Protein AF-A0A7J3U974-F1 (afdb_monomer_lite)

Structure (mmCIF, N/CA/C/O backbone):
data_AF-A0A7J3U974-F1
#
_entry.id   AF-A0A7J3U974-F1
#
loop_
_atom_site.group_PDB
_atom_site.id
_atom_site.type_symbol
_atom_site.label_atom_id
_atom_site.label_alt_id
_atom_site.label_comp_id
_atom_site.label_asym_id
_atom_site.label_entity_id
_atom_site.label_seq_id
_atom_site.pdbx_PDB_ins_code
_atom_site.Cartn_x
_atom_site.Cartn_y
_atom_site.Cartn_z
_atom_site.occupancy
_atom_site.B_iso_or_equiv
_atom_site.auth_seq_id
_atom_site.auth_comp_id
_atom_site.auth_asym_id
_atom_site.auth_atom_id
_atom_site.pdbx_PDB_model_num
ATOM 1 N N . LEU A 1 1 ? 3.008 7.747 -17.525 1.00 60.22 1 LEU A N 1
ATOM 2 C CA . LEU A 1 1 ? 1.901 7.340 -16.627 1.00 60.22 1 LEU A CA 1
ATOM 3 C C . LEU A 1 1 ? 1.320 8.479 -15.789 1.00 60.22 1 LEU A C 1
ATOM 5 O O . LEU A 1 1 ? 0.329 9.020 -16.239 1.00 60.22 1 LEU A O 1
ATOM 9 N N . MET A 1 2 ? 1.869 8.895 -14.636 1.00 56.91 2 MET A N 1
ATOM 10 C CA . MET A 1 2 ? 1.154 9.830 -13.728 1.00 56.91 2 MET A CA 1
ATOM 11 C C . MET A 1 2 ? 0.785 11.191 -14.368 1.00 56.91 2 MET A C 1
ATOM 13 O O . MET A 1 2 ? -0.276 11.726 -14.097 1.00 56.91 2 MET A O 1
ATOM 17 N N . LYS A 1 3 ? 1.599 11.718 -15.296 1.00 58.84 3 LYS A N 1
ATOM 18 C CA . LYS A 1 3 ? 1.279 12.944 -16.065 1.00 58.84 3 LYS A CA 1
ATOM 19 C C . LYS A 1 3 ? 0.237 12.753 -17.179 1.00 58.84 3 LYS A C 1
ATOM 21 O O . LYS A 1 3 ? -0.242 13.734 -17.731 1.00 58.84 3 LYS A O 1
ATOM 26 N N . GLU A 1 4 ? -0.071 11.512 -17.540 1.00 62.47 4 GLU A N 1
ATOM 27 C CA . GLU A 1 4 ? -0.984 11.163 -18.639 1.00 62.47 4 GLU A CA 1
ATOM 28 C C . GLU A 1 4 ? -2.358 10.729 -18.121 1.00 62.47 4 GLU A C 1
ATOM 30 O O . GLU A 1 4 ? -3.365 10.920 -18.797 1.00 62.47 4 GLU A O 1
ATOM 35 N N . VAL A 1 5 ? -2.412 10.167 -16.910 1.00 64.19 5 VAL A N 1
ATOM 36 C CA . VAL A 1 5 ? -3.659 9.841 -16.218 1.00 64.19 5 VAL A CA 1
ATOM 37 C C . VAL A 1 5 ? -3.992 10.991 -15.278 1.00 64.19 5 VAL A C 1
ATOM 39 O O . VAL A 1 5 ? -3.305 11.194 -14.287 1.00 64.19 5 VAL A O 1
ATOM 42 N N . ASN A 1 6 ? -5.049 11.743 -15.584 1.00 77.81 6 ASN A N 1
ATOM 43 C CA . ASN A 1 6 ? -5.604 12.800 -14.731 1.00 77.81 6 ASN A CA 1
ATOM 44 C C . ASN A 1 6 ? -6.290 12.205 -13.479 1.00 77.81 6 ASN A C 1
ATOM 46 O O . ASN A 1 6 ? -7.499 12.345 -13.292 1.00 77.81 6 ASN A O 1
ATOM 50 N N . LEU A 1 7 ? -5.529 11.460 -12.681 1.00 81.62 7 LEU A N 1
ATOM 51 C CA . LEU A 1 7 ? -5.955 10.793 -11.456 1.00 81.62 7 LEU A CA 1
ATOM 52 C C . LEU A 1 7 ? -5.413 11.539 -10.244 1.00 81.62 7 LEU A C 1
ATOM 54 O O . LEU A 1 7 ? -4.373 12.193 -10.318 1.00 81.62 7 LEU A O 1
ATOM 58 N N . LYS A 1 8 ? -6.105 11.404 -9.114 1.00 89.06 8 LYS A N 1
ATOM 59 C CA . LYS A 1 8 ? -5.546 11.831 -7.830 1.00 89.06 8 LYS A CA 1
ATOM 60 C C . LYS A 1 8 ? -4.429 10.881 -7.409 1.00 89.06 8 LYS A C 1
ATOM 62 O O . LYS A 1 8 ? -4.502 9.686 -7.702 1.00 89.06 8 LYS A O 1
ATOM 67 N N . ASP A 1 9 ? -3.466 11.388 -6.646 1.00 88.88 9 ASP A N 1
ATOM 68 C CA . ASP A 1 9 ? -2.343 10.594 -6.129 1.00 88.88 9 ASP A CA 1
ATOM 69 C C . ASP A 1 9 ? -2.836 9.339 -5.391 1.00 88.88 9 ASP A C 1
ATOM 71 O O . ASP A 1 9 ? -2.367 8.233 -5.651 1.00 88.88 9 ASP A O 1
ATOM 75 N N . GLU A 1 10 ? -3.874 9.480 -4.563 1.00 91.06 10 GLU A N 1
ATOM 76 C CA . GLU A 1 10 ? -4.506 8.373 -3.836 1.00 91.06 10 GLU A CA 1
ATOM 77 C C . GLU A 1 10 ? -4.980 7.243 -4.769 1.00 91.06 10 GLU A C 1
ATOM 79 O O . GLU A 1 10 ? -4.709 6.061 -4.536 1.00 91.06 10 GLU A O 1
ATOM 84 N N . GLU A 1 11 ? -5.681 7.601 -5.850 1.00 91.38 11 GLU A N 1
ATOM 85 C CA . GLU A 1 11 ? -6.230 6.658 -6.830 1.00 91.38 11 GLU A CA 1
ATOM 86 C C . GLU A 1 11 ? -5.107 5.999 -7.631 1.00 91.38 11 GLU A C 1
ATOM 88 O O . GLU A 1 11 ? -5.133 4.787 -7.867 1.00 91.38 11 GLU A O 1
ATOM 93 N N . PHE A 1 12 ? -4.098 6.789 -8.001 1.00 93.38 12 PHE A N 1
ATOM 94 C CA . PHE A 1 12 ? -2.927 6.315 -8.719 1.00 93.38 12 PHE A CA 1
ATOM 95 C C . PHE A 1 12 ? -2.157 5.277 -7.896 1.00 93.38 12 PHE A C 1
ATOM 97 O O . PHE A 1 12 ? -1.987 4.144 -8.350 1.00 93.38 12 PHE A O 1
ATOM 104 N N . PHE A 1 13 ? -1.743 5.608 -6.671 1.00 94.50 13 PHE A N 1
ATOM 105 C CA . PHE A 1 13 ? -0.960 4.693 -5.837 1.00 94.50 13 PHE A CA 1
ATOM 106 C C . PHE A 1 13 ? -1.759 3.460 -5.414 1.00 94.50 13 PHE A C 1
ATOM 108 O O . PHE A 1 13 ? -1.211 2.355 -5.404 1.00 94.50 13 PHE A O 1
ATOM 115 N N . THR A 1 14 ? -3.066 3.601 -5.176 1.00 95.19 14 THR A N 1
ATOM 116 C CA . THR A 1 14 ? -3.947 2.444 -4.951 1.00 95.19 14 THR A CA 1
ATOM 117 C C . THR A 1 14 ? -3.939 1.497 -6.155 1.00 95.19 14 THR A C 1
ATOM 119 O O . THR A 1 14 ? -3.802 0.280 -5.989 1.00 95.19 14 THR A O 1
ATOM 122 N N . ALA A 1 15 ? -4.017 2.028 -7.379 1.00 94.81 15 ALA A N 1
ATOM 123 C CA . ALA A 1 15 ? -3.926 1.217 -8.591 1.00 94.81 15 ALA A CA 1
ATOM 124 C C . ALA A 1 15 ? -2.542 0.561 -8.751 1.00 94.81 15 ALA A C 1
ATOM 126 O O . ALA A 1 15 ? -2.467 -0.620 -9.102 1.00 94.81 15 ALA A O 1
ATOM 127 N N . ILE A 1 16 ? -1.454 1.276 -8.438 1.00 95.19 16 ILE A N 1
ATOM 128 C CA . ILE A 1 16 ? -0.090 0.720 -8.449 1.00 95.19 16 ILE A CA 1
ATOM 129 C C . ILE A 1 16 ? 0.026 -0.464 -7.487 1.00 95.19 16 ILE A C 1
ATOM 131 O O . ILE A 1 16 ? 0.530 -1.516 -7.875 1.00 95.19 16 ILE A O 1
ATOM 135 N N . GLY A 1 17 ? -0.487 -0.334 -6.264 1.00 95.75 17 GLY A N 1
ATOM 136 C CA . GLY A 1 17 ? -0.497 -1.415 -5.281 1.00 95.75 17 GLY A CA 1
ATOM 137 C C . GLY A 1 17 ? -1.216 -2.673 -5.764 1.00 95.75 17 GLY A C 1
ATOM 138 O O . GLY A 1 17 ? -0.702 -3.788 -5.640 1.00 95.75 17 GLY A O 1
ATOM 139 N N . TRP A 1 18 ? -2.388 -2.486 -6.372 1.00 96.25 18 TRP A N 1
ATOM 140 C CA . TRP A 1 18 ? -3.173 -3.577 -6.947 1.00 96.25 18 TRP A CA 1
ATOM 141 C C . TRP A 1 18 ? -2.431 -4.271 -8.099 1.00 96.25 18 TRP A C 1
ATOM 143 O O . TRP A 1 18 ? -2.337 -5.499 -8.134 1.00 96.25 18 TRP A O 1
ATOM 153 N N . LEU A 1 19 ? -1.852 -3.492 -9.020 1.00 96.12 19 LEU A N 1
ATOM 154 C CA . LEU A 1 19 ? -1.096 -4.011 -10.163 1.00 96.12 19 LEU A CA 1
ATOM 155 C C . LEU A 1 19 ? 0.203 -4.702 -9.740 1.00 96.12 19 LEU A C 1
ATOM 157 O O . LEU A 1 19 ? 0.597 -5.694 -10.357 1.00 96.12 19 LEU A O 1
ATOM 161 N N . ALA A 1 20 ? 0.858 -4.210 -8.689 1.00 96.44 20 ALA A N 1
ATOM 162 C CA . ALA A 1 20 ? 2.068 -4.819 -8.152 1.00 96.44 20 ALA A CA 1
ATOM 163 C C . ALA A 1 20 ? 1.768 -6.214 -7.603 1.00 96.44 20 ALA A C 1
ATOM 165 O O . ALA A 1 20 ? 2.524 -7.150 -7.857 1.00 96.44 20 ALA A O 1
ATOM 166 N N . ARG A 1 21 ? 0.624 -6.395 -6.928 1.00 95.56 21 ARG A N 1
ATOM 167 C CA . ARG A 1 21 ? 0.206 -7.718 -6.444 1.00 95.56 21 ARG A CA 1
ATOM 168 C C . ARG A 1 21 ? -0.015 -8.720 -7.575 1.00 95.56 21 ARG A C 1
ATOM 170 O O . ARG A 1 21 ? 0.231 -9.912 -7.396 1.00 95.56 21 ARG A O 1
ATOM 177 N N . GLU A 1 22 ? -0.466 -8.216 -8.717 1.00 95.88 22 GLU A N 1
ATOM 178 C CA . GLU A 1 22 ? -0.734 -8.966 -9.943 1.00 95.88 22 GLU A CA 1
ATOM 179 C C . GLU A 1 22 ? 0.495 -9.177 -10.835 1.00 95.88 22 GLU A C 1
ATOM 181 O O . GLU A 1 22 ? 0.351 -9.751 -11.912 1.00 95.88 22 GLU A O 1
ATOM 186 N N . ASN A 1 23 ? 1.681 -8.718 -10.420 1.00 95.31 23 ASN A N 1
ATOM 187 C CA . ASN A 1 23 ? 2.906 -8.777 -11.221 1.00 95.31 23 ASN A CA 1
ATOM 188 C C . ASN A 1 23 ? 2.803 -8.026 -12.570 1.00 95.31 23 ASN A C 1
ATOM 190 O O . ASN A 1 23 ? 3.332 -8.480 -13.582 1.00 95.31 23 ASN A O 1
ATOM 194 N N . LYS A 1 24 ? 2.072 -6.900 -12.606 1.00 95.81 24 LYS A N 1
ATOM 195 C CA . LYS A 1 24 ? 1.759 -6.152 -13.844 1.00 95.81 24 LYS A CA 1
ATOM 196 C C . LYS A 1 24 ? 2.395 -4.766 -13.930 1.00 95.81 24 LYS A C 1
ATOM 198 O O . LYS A 1 24 ? 2.210 -4.087 -14.938 1.00 95.81 24 LYS A O 1
ATOM 203 N N . VAL A 1 25 ? 3.103 -4.319 -12.895 1.00 95.19 25 VAL A N 1
ATOM 204 C CA . VAL A 1 25 ? 3.734 -2.994 -12.865 1.00 95.19 25 VAL A CA 1
ATOM 205 C C . VAL A 1 25 ? 5.112 -3.045 -12.227 1.00 95.19 25 VAL A C 1
ATOM 207 O O . VAL A 1 25 ? 5.306 -3.711 -11.211 1.00 95.19 25 VAL A O 1
ATOM 210 N N . ARG A 1 26 ? 6.042 -2.277 -12.783 1.00 94.88 26 ARG A N 1
ATOM 211 C CA . ARG A 1 26 ? 7.392 -2.060 -12.262 1.00 94.88 26 ARG A CA 1
ATOM 212 C C . ARG A 1 26 ? 7.712 -0.579 -12.184 1.00 94.88 26 ARG A C 1
ATOM 214 O O . ARG A 1 26 ? 7.139 0.217 -12.928 1.00 94.88 26 ARG A O 1
ATOM 221 N N . GLU A 1 27 ? 8.629 -0.223 -11.300 1.00 93.25 27 GLU A N 1
ATOM 222 C CA . GLU A 1 27 ? 9.160 1.134 -11.183 1.00 93.25 27 GLU A CA 1
ATOM 223 C C . GLU A 1 27 ? 10.611 1.169 -11.661 1.00 93.25 27 GLU A C 1
ATOM 225 O O . GLU A 1 27 ? 11.436 0.359 -11.236 1.00 93.25 27 GLU A O 1
ATOM 230 N N . GLU A 1 28 ? 10.928 2.120 -12.530 1.00 92.25 28 GLU A N 1
ATOM 231 C CA . GLU A 1 28 ? 12.276 2.358 -13.034 1.00 92.25 28 GLU A CA 1
ATOM 232 C C . GLU A 1 28 ? 12.486 3.869 -13.180 1.00 92.25 28 GLU A C 1
ATOM 234 O O . GLU A 1 28 ? 11.664 4.547 -13.791 1.00 92.25 28 GLU A O 1
ATOM 239 N N . ASN A 1 29 ? 13.561 4.416 -12.600 1.00 88.12 29 ASN A N 1
ATOM 240 C CA . ASN A 1 29 ? 13.877 5.855 -12.643 1.00 88.12 29 ASN A CA 1
ATOM 241 C C . ASN A 1 29 ? 12.677 6.756 -12.272 1.00 88.12 29 ASN A C 1
ATOM 243 O O . ASN A 1 29 ? 12.329 7.679 -13.010 1.00 88.12 29 ASN A O 1
ATOM 247 N N . SER A 1 30 ? 11.994 6.437 -11.164 1.00 84.25 30 SER A N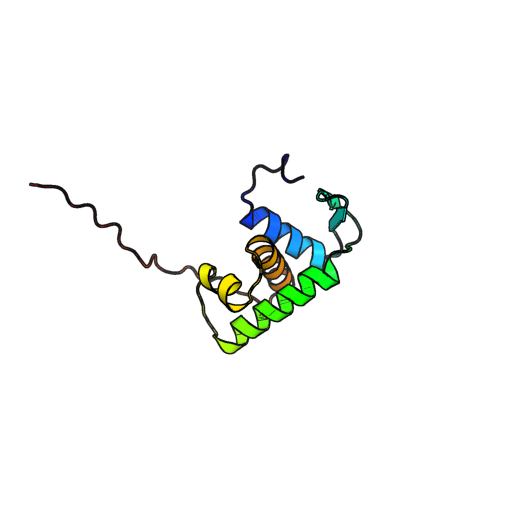 1
ATOM 248 C CA . SER A 1 30 ? 10.783 7.139 -10.694 1.00 84.25 30 SER A CA 1
ATOM 249 C C . SER A 1 30 ? 9.608 7.130 -11.685 1.00 84.25 30 SER A C 1
ATOM 251 O O . SER A 1 30 ? 8.676 7.925 -11.569 1.00 84.25 30 SER A O 1
ATOM 253 N N . THR A 1 31 ? 9.634 6.232 -12.672 1.00 87.81 31 THR A N 1
ATOM 254 C CA . THR A 1 31 ? 8.569 6.046 -13.657 1.00 87.81 31 THR A CA 1
ATOM 255 C C . THR A 1 31 ? 7.974 4.651 -13.519 1.00 87.81 31 THR A C 1
ATOM 257 O O . THR A 1 31 ? 8.679 3.645 -13.556 1.00 87.81 31 THR A O 1
ATOM 260 N N . PHE A 1 32 ? 6.651 4.584 -13.393 1.00 90.44 32 PHE A N 1
ATOM 261 C CA . PHE A 1 32 ? 5.917 3.322 -13.400 1.00 90.44 32 PHE A CA 1
ATOM 262 C C . PHE A 1 32 ? 5.636 2.876 -14.832 1.00 90.44 32 PHE A C 1
ATOM 264 O O . PHE A 1 32 ? 5.173 3.673 -15.652 1.00 90.44 32 PHE A O 1
ATOM 271 N N . MET A 1 33 ? 5.884 1.601 -15.119 1.00 91.81 33 MET A N 1
ATOM 272 C CA . MET A 1 33 ? 5.641 0.972 -16.415 1.00 91.81 33 MET A CA 1
ATOM 273 C C . MET A 1 33 ? 4.985 -0.392 -16.235 1.00 91.81 33 MET A C 1
ATOM 275 O O . MET A 1 33 ? 5.159 -1.044 -15.206 1.00 91.81 33 MET A O 1
ATOM 279 N N . LEU A 1 34 ? 4.258 -0.846 -17.253 1.00 91.62 34 LEU A N 1
ATOM 280 C CA . LEU A 1 34 ? 3.734 -2.208 -17.273 1.00 91.62 34 LEU A CA 1
ATOM 281 C C . LEU A 1 34 ? 4.878 -3.212 -17.460 1.00 91.62 34 LEU A C 1
ATOM 283 O O . LEU A 1 34 ? 5.800 -2.976 -18.242 1.00 91.62 34 LEU A O 1
ATOM 287 N N . GLY A 1 35 ? 4.817 -4.322 -16.732 1.00 92.31 35 GLY A N 1
ATOM 288 C CA . GLY A 1 35 ? 5.828 -5.378 -16.771 1.00 92.31 35 GLY A CA 1
ATOM 289 C C . GLY A 1 35 ? 5.888 -6.177 -15.474 1.00 92.31 35 GLY A C 1
ATOM 290 O O . GLY A 1 35 ? 5.136 -5.903 -14.537 1.00 92.31 35 GLY A O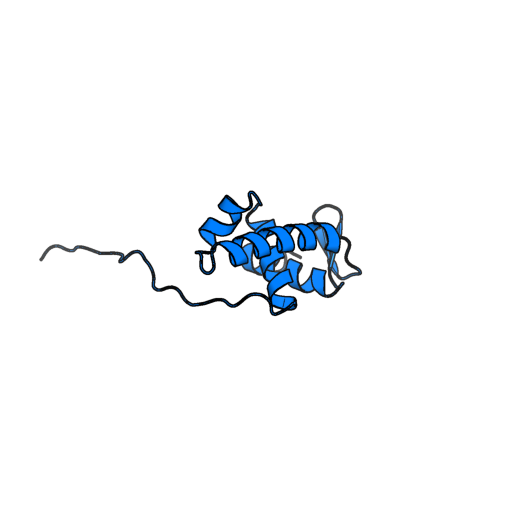 1
ATOM 291 N N . GLU A 1 36 ? 6.797 -7.150 -15.426 1.00 94.88 36 GLU A N 1
ATOM 292 C CA . GLU A 1 36 ? 7.063 -7.933 -14.216 1.00 94.88 36 GLU A CA 1
ATOM 293 C C . GLU A 1 36 ? 7.508 -7.024 -13.072 1.00 94.88 36 GLU A C 1
ATOM 295 O O . GLU A 1 36 ? 8.377 -6.166 -13.240 1.00 94.88 36 GLU A O 1
ATOM 300 N N . THR A 1 37 ? 6.889 -7.199 -11.910 1.00 94.88 37 THR A N 1
ATOM 301 C CA . THR A 1 37 ? 7.021 -6.291 -10.784 1.00 94.88 37 THR A CA 1
ATOM 302 C C . THR A 1 37 ? 8.341 -6.457 -10.048 1.00 94.88 37 THR A C 1
ATOM 304 O O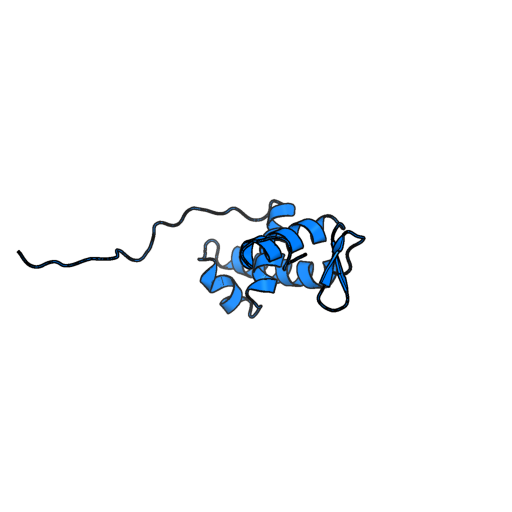 . THR A 1 37 ? 8.763 -7.554 -9.695 1.00 94.88 37 THR A O 1
ATOM 307 N N . ASN A 1 38 ? 8.955 -5.324 -9.725 1.00 95.38 38 ASN A N 1
ATOM 308 C CA . ASN A 1 38 ? 10.046 -5.209 -8.761 1.00 95.38 38 ASN A CA 1
ATOM 309 C C . ASN A 1 38 ? 9.570 -4.616 -7.421 1.00 95.38 38 ASN A C 1
ATOM 311 O O . ASN A 1 38 ? 10.383 -4.275 -6.565 1.00 95.38 38 ASN A O 1
ATOM 315 N N . LEU A 1 39 ? 8.253 -4.473 -7.237 1.00 94.56 39 LEU A N 1
ATOM 316 C CA . LEU A 1 39 ? 7.658 -3.752 -6.111 1.00 94.56 39 LEU A CA 1
ATOM 317 C C . LEU A 1 39 ? 7.116 -4.672 -5.012 1.00 94.56 39 LEU A C 1
ATOM 319 O O . LEU A 1 39 ? 6.738 -4.178 -3.950 1.00 94.56 39 LEU A O 1
ATOM 323 N N . THR A 1 40 ? 7.077 -5.991 -5.243 1.00 94.50 40 THR A N 1
ATOM 324 C CA . THR A 1 40 ? 6.475 -6.973 -4.325 1.00 94.50 40 THR A CA 1
ATOM 325 C C . THR A 1 40 ? 7.012 -6.868 -2.906 1.00 94.50 40 THR A C 1
ATOM 327 O O . THR A 1 40 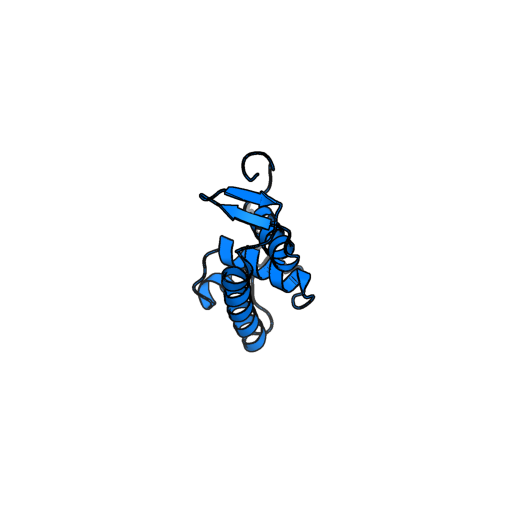? 6.210 -6.789 -1.981 1.00 94.50 40 THR A O 1
ATOM 330 N N . SER A 1 41 ? 8.333 -6.836 -2.716 1.00 94.56 41 SER A N 1
ATOM 331 C CA . SER A 1 41 ? 8.909 -6.777 -1.367 1.00 94.56 41 SER A CA 1
ATOM 332 C C . SER A 1 41 ? 8.538 -5.469 -0.668 1.00 94.56 41 SER A C 1
ATOM 334 O O . SER A 1 41 ? 7.977 -5.495 0.422 1.00 94.56 41 SER A O 1
ATOM 336 N N . ARG A 1 42 ? 8.739 -4.322 -1.336 1.00 95.12 42 ARG A N 1
ATOM 337 C CA . ARG A 1 42 ? 8.483 -2.993 -0.756 1.00 95.12 42 ARG A CA 1
ATOM 338 C C . ARG A 1 42 ? 7.006 -2.791 -0.404 1.00 95.12 42 ARG A C 1
ATOM 340 O O . ARG A 1 42 ? 6.684 -2.453 0.729 1.00 95.12 42 ARG A O 1
ATOM 347 N N . ILE A 1 43 ? 6.098 -3.020 -1.357 1.00 96.38 43 ILE A N 1
ATOM 348 C CA . ILE A 1 43 ? 4.656 -2.820 -1.133 1.00 96.38 43 ILE A CA 1
ATOM 349 C C . ILE A 1 43 ? 4.099 -3.908 -0.207 1.00 96.38 43 ILE A C 1
ATOM 351 O O . ILE A 1 43 ? 3.271 -3.608 0.651 1.00 96.38 43 ILE A O 1
ATOM 355 N N . GLY A 1 44 ? 4.572 -5.150 -0.330 1.00 95.75 44 GLY A N 1
ATOM 356 C CA . GLY A 1 44 ? 4.151 -6.267 0.515 1.00 95.75 44 GLY A CA 1
ATOM 357 C C . GLY A 1 44 ? 4.529 -6.085 1.988 1.00 95.75 44 GLY A C 1
ATOM 358 O O . GLY A 1 44 ? 3.704 -6.340 2.867 1.00 95.75 44 GLY A O 1
ATOM 359 N N . GLU A 1 45 ? 5.732 -5.588 2.282 1.00 96.62 45 GLU A N 1
ATOM 360 C CA . GLU A 1 45 ? 6.154 -5.266 3.652 1.00 96.62 45 GLU A CA 1
ATOM 361 C C . GLU A 1 45 ? 5.304 -4.146 4.262 1.00 96.62 45 GLU A C 1
ATOM 363 O O . GLU A 1 45 ? 4.816 -4.277 5.391 1.00 96.62 45 GLU A O 1
ATOM 368 N N . THR A 1 46 ? 5.067 -3.070 3.509 1.00 96.19 46 THR A N 1
ATOM 369 C CA . THR A 1 46 ? 4.191 -1.969 3.933 1.00 96.19 46 THR A CA 1
ATOM 370 C C . THR A 1 46 ? 2.757 -2.453 4.148 1.00 96.19 46 THR A C 1
ATOM 372 O O . THR A 1 46 ? 2.156 -2.148 5.180 1.00 96.19 46 THR A O 1
ATOM 375 N N . ALA A 1 47 ? 2.226 -3.286 3.250 1.00 96.50 47 ALA A N 1
ATOM 376 C CA . ALA A 1 47 ? 0.919 -3.923 3.401 1.00 96.50 47 ALA A CA 1
ATOM 377 C C . ALA A 1 47 ? 0.838 -4.778 4.671 1.00 96.50 47 ALA A C 1
ATOM 379 O O . ALA A 1 47 ? -0.161 -4.719 5.386 1.00 96.50 47 ALA A O 1
ATOM 380 N N . GLY A 1 48 ? 1.901 -5.512 5.008 1.00 95.44 48 GLY A N 1
ATOM 381 C CA . GLY A 1 48 ? 1.993 -6.264 6.259 1.00 95.44 48 GLY A CA 1
ATOM 382 C C . GLY A 1 48 ? 1.959 -5.373 7.505 1.00 95.44 48 GLY A C 1
ATOM 383 O O . GLY A 1 48 ? 1.286 -5.712 8.481 1.00 95.44 48 GLY A O 1
ATOM 384 N N . LYS A 1 49 ? 2.639 -4.219 7.483 1.00 95.00 49 LYS A N 1
ATOM 385 C CA . LYS A 1 49 ? 2.591 -3.236 8.584 1.00 95.00 49 LYS A CA 1
ATOM 386 C C . LYS A 1 49 ? 1.190 -2.646 8.747 1.00 95.00 49 LYS A C 1
ATOM 388 O O . LYS A 1 49 ? 0.660 -2.646 9.857 1.00 95.00 49 LYS A O 1
ATOM 393 N N . VAL A 1 50 ? 0.582 -2.202 7.645 1.00 94.25 50 VAL A N 1
ATOM 394 C CA . VAL A 1 50 ? -0.789 -1.666 7.624 1.00 94.25 50 VAL A CA 1
ATOM 395 C C . VAL A 1 50 ? -1.780 -2.706 8.143 1.00 94.25 50 VAL A C 1
ATOM 397 O O . VAL A 1 50 ? -2.588 -2.397 9.015 1.00 94.25 50 VAL A O 1
ATOM 400 N N . TRP A 1 51 ? -1.670 -3.956 7.686 1.00 94.50 51 TRP A N 1
ATOM 401 C CA . TRP A 1 51 ? -2.512 -5.060 8.146 1.00 94.50 51 TRP A CA 1
ATOM 402 C C . TRP A 1 51 ? -2.449 -5.258 9.662 1.00 94.50 51 TRP A C 1
ATOM 404 O O . TRP A 1 51 ? -3.490 -5.311 10.305 1.00 94.50 51 TRP A O 1
ATOM 414 N N . LYS A 1 52 ? -1.248 -5.302 10.251 1.00 93.81 52 LYS A N 1
ATOM 415 C CA . LYS A 1 52 ? -1.070 -5.482 11.705 1.00 93.81 52 LYS A CA 1
ATOM 416 C C . LYS A 1 52 ? -1.692 -4.348 12.527 1.00 93.81 52 LYS A C 1
ATOM 418 O O . LYS A 1 52 ? -2.249 -4.586 13.599 1.00 93.81 52 LYS A O 1
ATOM 423 N N . VAL A 1 53 ? -1.618 -3.110 12.038 1.00 92.12 53 VAL A N 1
ATOM 424 C CA . VAL A 1 53 ? -2.270 -1.973 12.707 1.00 92.12 53 VAL A CA 1
ATOM 425 C C . VAL A 1 53 ? -3.790 -2.103 12.623 1.00 92.12 53 VAL A C 1
ATOM 427 O O . VAL A 1 53 ? -4.468 -1.945 13.634 1.00 92.12 53 VAL A O 1
ATOM 430 N N . LEU A 1 54 ? -4.333 -2.464 11.459 1.00 90.38 54 LEU A N 1
ATOM 431 C CA . LEU A 1 54 ? -5.774 -2.682 11.302 1.00 90.38 54 LEU A CA 1
ATOM 432 C C . LEU A 1 54 ? -6.280 -3.864 12.140 1.00 90.38 54 LEU A C 1
ATOM 434 O O . LEU A 1 54 ? -7.342 -3.768 12.741 1.00 90.38 54 LEU A O 1
ATOM 438 N N . GLU A 1 55 ? -5.515 -4.949 12.234 1.00 91.44 55 GLU A N 1
ATOM 439 C CA . GLU A 1 55 ? -5.859 -6.114 13.055 1.00 91.44 55 GLU A CA 1
ATOM 440 C C . GLU A 1 55 ? -5.876 -5.783 14.556 1.00 91.44 55 GLU A C 1
ATOM 442 O O . GLU A 1 55 ? -6.733 -6.278 15.283 1.00 91.44 55 GLU A O 1
ATOM 447 N N . SER A 1 56 ? -4.975 -4.911 15.020 1.00 90.62 56 SER A N 1
ATOM 448 C CA . SER A 1 56 ? -4.900 -4.525 16.438 1.00 90.62 56 SER A CA 1
ATOM 449 C C . SER A 1 56 ? -5.916 -3.452 16.847 1.00 90.62 56 SER A C 1
ATOM 451 O O . SER A 1 56 ? -6.432 -3.501 17.962 1.00 90.62 56 SER A O 1
ATOM 453 N N . VAL A 1 57 ? -6.217 -2.490 15.967 1.00 87.62 57 VAL A N 1
ATOM 454 C CA . VAL A 1 57 ? -7.138 -1.371 16.253 1.00 87.62 57 VAL A CA 1
ATOM 455 C C . VAL A 1 57 ? -8.580 -1.674 15.813 1.00 87.62 57 VAL A C 1
ATOM 457 O O . VAL A 1 57 ? -9.533 -1.104 16.344 1.00 87.62 57 VAL A O 1
ATOM 460 N N . GLY A 1 58 ? -8.764 -2.583 14.854 1.00 84.31 58 GLY A N 1
ATOM 461 C CA . GLY A 1 58 ? -10.054 -2.925 14.259 1.00 84.31 58 GLY A CA 1
ATOM 462 C C . GLY A 1 58 ? -10.484 -1.920 13.190 1.00 84.31 58 GLY A C 1
ATOM 463 O O . GLY A 1 58 ? -10.222 -2.108 12.003 1.00 84.31 58 GLY A O 1
ATOM 464 N N . GLU A 1 59 ? -11.170 -0.851 13.599 1.00 84.31 59 GLU A N 1
ATOM 465 C CA . GLU A 1 59 ? -11.660 0.194 12.691 1.00 84.31 59 GLU A CA 1
ATOM 466 C C . GLU A 1 59 ? -11.036 1.545 13.027 1.00 84.31 59 GLU A C 1
ATOM 468 O O . GLU A 1 59 ? -11.153 2.052 14.142 1.00 84.31 59 GLU A O 1
ATOM 473 N N . ILE A 1 60 ? -10.399 2.157 12.033 1.00 87.88 60 ILE A N 1
ATOM 474 C CA . ILE A 1 60 ? -9.726 3.443 12.171 1.00 87.88 60 ILE A CA 1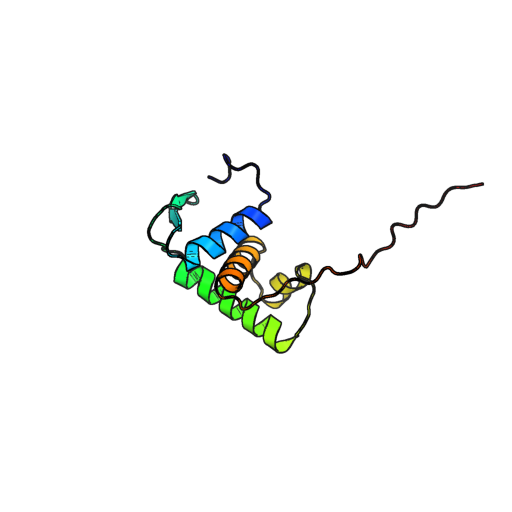
ATOM 475 C C . ILE A 1 60 ? -9.891 4.263 10.894 1.00 87.88 60 ILE A C 1
ATOM 477 O O . ILE A 1 60 ? -10.049 3.717 9.802 1.00 87.88 60 ILE A O 1
ATOM 481 N N . ASP A 1 61 ? -9.886 5.587 11.045 1.00 86.62 61 ASP A N 1
ATOM 482 C CA . ASP A 1 61 ? -9.900 6.497 9.905 1.00 86.62 61 ASP A CA 1
ATOM 483 C C . ASP A 1 61 ? -8.602 6.365 9.101 1.00 86.62 61 ASP A C 1
ATOM 485 O O . ASP A 1 61 ? 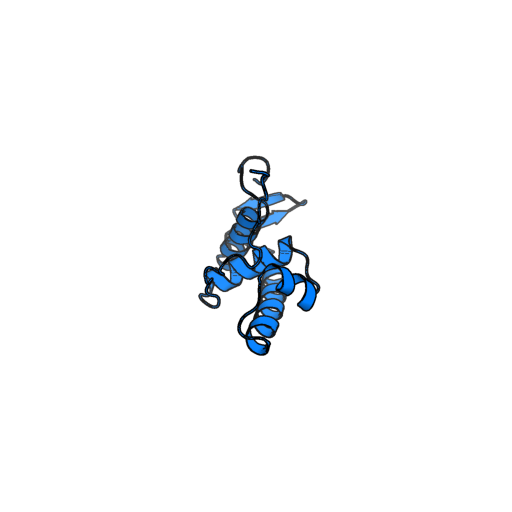-7.508 6.286 9.671 1.00 86.62 61 ASP A O 1
ATOM 489 N N . MET A 1 62 ? -8.729 6.374 7.776 1.00 86.19 62 MET A N 1
ATOM 490 C CA . MET A 1 62 ? -7.604 6.222 6.855 1.00 86.19 62 MET A CA 1
ATOM 491 C C . MET A 1 62 ? -6.528 7.289 7.078 1.00 86.19 62 MET A C 1
ATOM 493 O O . MET A 1 62 ? -5.349 6.985 6.955 1.00 86.19 62 MET A O 1
ATOM 497 N N . GLU A 1 63 ? -6.913 8.492 7.516 1.00 86.50 63 GLU A N 1
ATOM 498 C CA . GLU A 1 63 ? -5.989 9.596 7.822 1.00 86.50 63 GLU A CA 1
ATOM 499 C C . GLU A 1 63 ? -5.031 9.308 8.998 1.00 86.50 63 GLU A C 1
ATOM 501 O O . GLU A 1 63 ? -4.009 9.986 9.161 1.00 86.50 63 GLU A O 1
ATOM 506 N N . TYR A 1 64 ? -5.357 8.341 9.863 1.00 88.56 64 TYR A N 1
ATOM 507 C CA . TYR A 1 64 ? -4.535 7.998 11.029 1.00 88.56 64 TYR A CA 1
ATOM 508 C C . TYR A 1 64 ? -3.642 6.782 10.797 1.00 88.56 64 TYR A C 1
ATOM 510 O O . TYR A 1 64 ? -2.637 6.639 11.493 1.00 88.56 64 TYR A O 1
ATOM 518 N N . VAL A 1 65 ? -3.961 5.926 9.823 1.00 90.06 65 VAL A N 1
ATOM 519 C CA . VAL A 1 65 ? -3.188 4.701 9.576 1.00 90.06 65 VAL A CA 1
ATOM 520 C C . VAL A 1 65 ? -1.733 5.005 9.198 1.00 90.06 65 VAL A C 1
ATOM 522 O O . VAL A 1 65 ? -0.862 4.469 9.885 1.00 90.06 65 VAL A O 1
ATOM 525 N N . PRO A 1 66 ? -1.427 5.914 8.242 1.00 89.44 66 PRO A N 1
ATOM 526 C CA . PRO A 1 66 ? -0.044 6.254 7.896 1.00 89.44 66 PRO A CA 1
ATOM 527 C C . PRO A 1 66 ? 0.766 6.753 9.096 1.00 89.44 66 PRO A C 1
ATOM 529 O O . PRO A 1 66 ? 1.943 6.427 9.242 1.00 89.44 66 PRO A O 1
ATOM 532 N N . LYS A 1 67 ? 0.115 7.500 9.999 1.00 90.56 67 LYS A N 1
ATOM 533 C CA . LYS A 1 67 ? 0.735 8.064 11.207 1.00 90.56 67 LYS A CA 1
ATOM 534 C C . LYS A 1 67 ? 1.096 6.984 12.222 1.00 90.56 67 LYS A C 1
ATOM 536 O O . LYS A 1 67 ? 2.135 7.085 12.864 1.00 90.56 67 LYS A O 1
ATOM 541 N N . LEU A 1 68 ? 0.256 5.959 12.361 1.00 88.94 68 LEU A N 1
ATOM 542 C CA . LEU A 1 68 ? 0.512 4.830 13.258 1.00 88.94 68 LEU A CA 1
ATOM 543 C C . LEU A 1 68 ? 1.544 3.854 12.689 1.00 88.94 68 LEU A C 1
ATOM 545 O O . LEU A 1 68 ? 2.290 3.244 13.451 1.00 88.94 68 LEU A O 1
ATOM 549 N N . THR A 1 69 ? 1.597 3.698 11.366 1.00 90.12 69 THR A N 1
ATOM 550 C CA . THR A 1 69 ? 2.557 2.805 10.703 1.00 90.12 69 THR A CA 1
ATOM 551 C C . THR A 1 69 ? 3.901 3.471 10.407 1.00 90.12 69 THR A C 1
ATOM 553 O O . THR A 1 69 ? 4.871 2.758 10.151 1.00 90.12 69 THR A O 1
ATOM 556 N N . GLY A 1 70 ? 3.969 4.807 10.422 1.00 92.31 70 GLY A N 1
ATOM 557 C CA . GLY A 1 70 ? 5.165 5.582 10.081 1.00 92.31 70 GLY A CA 1
ATOM 558 C C . GLY A 1 70 ? 5.542 5.507 8.598 1.00 92.31 70 GLY A C 1
ATOM 559 O O . GLY A 1 70 ? 6.724 5.555 8.274 1.00 92.31 70 GLY A O 1
ATOM 560 N N . VAL A 1 71 ? 4.556 5.333 7.715 1.00 93.38 71 VAL A N 1
ATOM 561 C CA . VAL A 1 71 ? 4.752 5.200 6.256 1.00 93.38 71 VAL A CA 1
ATOM 562 C C . VAL A 1 71 ? 4.208 6.439 5.551 1.00 93.38 71 VAL A C 1
ATOM 564 O O . VAL A 1 71 ? 3.374 7.149 6.124 1.00 93.38 71 VAL A O 1
ATOM 567 N N . SER A 1 72 ? 4.663 6.714 4.329 1.00 94.50 72 SER A N 1
ATOM 568 C CA . SER A 1 72 ? 4.132 7.846 3.558 1.00 94.50 72 SER A CA 1
ATOM 569 C C . SER A 1 72 ? 2.687 7.597 3.099 1.00 94.50 72 SER A C 1
ATOM 571 O O . SER A 1 72 ? 2.212 6.459 3.085 1.00 94.50 72 SER A O 1
ATOM 573 N N . GLU A 1 73 ? 1.968 8.651 2.699 1.00 93.50 73 GLU A N 1
ATOM 574 C CA . GLU A 1 73 ? 0.626 8.491 2.118 1.00 93.50 73 GLU A CA 1
ATOM 575 C C . GLU A 1 73 ? 0.663 7.643 0.838 1.00 93.50 73 GLU A C 1
ATOM 577 O O . GLU A 1 73 ? -0.160 6.746 0.674 1.00 93.50 73 GLU A O 1
ATOM 582 N N . GLU A 1 74 ? 1.660 7.846 -0.024 1.00 94.00 74 GLU A N 1
ATOM 583 C CA . GLU A 1 74 ? 1.846 7.072 -1.259 1.00 94.00 74 GLU A CA 1
ATOM 584 C C . GLU A 1 74 ? 2.024 5.572 -0.974 1.00 94.00 74 GLU A C 1
ATOM 586 O O . GLU A 1 74 ? 1.361 4.719 -1.574 1.00 94.00 74 GLU A O 1
ATOM 591 N N . GLU A 1 75 ? 2.887 5.244 -0.009 1.00 95.25 75 GLU A N 1
ATOM 592 C CA . GLU A 1 75 ? 3.125 3.871 0.435 1.00 95.25 75 GLU A CA 1
ATOM 593 C C . GLU A 1 75 ? 1.873 3.263 1.064 1.00 95.25 75 GLU A C 1
ATOM 595 O O . GLU A 1 75 ? 1.557 2.096 0.811 1.00 95.25 75 GLU A O 1
ATOM 600 N N . PHE A 1 76 ? 1.141 4.048 1.855 1.00 95.94 76 PHE A N 1
ATOM 601 C CA . PHE A 1 76 ? -0.121 3.626 2.445 1.00 95.94 76 PHE A CA 1
ATOM 602 C C . PHE A 1 76 ? -1.159 3.286 1.371 1.00 95.94 76 PHE A C 1
ATOM 604 O O . PHE A 1 76 ? -1.738 2.202 1.422 1.00 95.94 76 PHE A O 1
ATOM 611 N N . PHE A 1 77 ? -1.369 4.145 0.372 1.00 95.88 77 PHE A N 1
ATOM 612 C CA . PHE A 1 77 ? -2.328 3.874 -0.702 1.00 95.88 77 PHE A CA 1
ATOM 613 C C . PHE A 1 77 ? -1.918 2.664 -1.550 1.00 95.88 77 PHE A C 1
ATOM 615 O O . PHE A 1 77 ? -2.760 1.815 -1.858 1.00 95.88 77 PHE A O 1
ATOM 622 N N . ALA A 1 78 ? -0.626 2.493 -1.841 1.00 96.56 78 ALA A N 1
ATOM 623 C CA . ALA A 1 78 ? -0.129 1.280 -2.491 1.00 96.56 78 ALA A CA 1
ATOM 624 C C . ALA A 1 78 ? -0.375 0.018 -1.641 1.00 96.56 78 ALA A C 1
ATOM 626 O O . ALA A 1 78 ? -0.837 -1.007 -2.150 1.00 96.56 78 ALA A O 1
ATOM 627 N N . ALA A 1 79 ? -0.144 0.085 -0.330 1.00 96.88 79 ALA A N 1
ATOM 628 C CA . ALA A 1 79 ? -0.457 -1.005 0.590 1.00 96.88 79 ALA A CA 1
ATOM 629 C C . ALA A 1 79 ? -1.965 -1.315 0.640 1.00 96.88 79 ALA A C 1
ATOM 631 O O . ALA A 1 79 ? -2.358 -2.483 0.637 1.00 96.88 79 ALA A O 1
ATOM 632 N N . VAL A 1 80 ? -2.820 -0.291 0.626 1.00 95.50 80 VAL A N 1
ATOM 633 C CA . VAL A 1 80 ? -4.281 -0.438 0.540 1.00 95.50 80 VAL A CA 1
ATOM 634 C C . VAL A 1 80 ? -4.667 -1.166 -0.749 1.00 95.50 80 VAL A C 1
ATOM 636 O O . VAL A 1 80 ? -5.407 -2.147 -0.687 1.00 95.50 80 VAL A O 1
ATOM 639 N N . GLY A 1 81 ? -4.125 -0.765 -1.901 1.00 95.94 81 GLY A N 1
ATOM 640 C CA . GLY A 1 81 ? -4.358 -1.441 -3.182 1.00 95.94 81 GLY A CA 1
ATOM 641 C C . GLY A 1 81 ? -3.934 -2.913 -3.181 1.00 95.94 81 GLY A C 1
ATOM 642 O O . GLY A 1 81 ? -4.677 -3.782 -3.648 1.00 95.94 81 GLY A O 1
ATOM 643 N N . TRP A 1 82 ? -2.774 -3.206 -2.588 1.00 97.25 82 TRP A N 1
ATOM 644 C CA . TRP A 1 82 ? -2.269 -4.569 -2.405 1.00 97.25 82 TRP A CA 1
ATOM 645 C C . TRP A 1 82 ? -3.227 -5.423 -1.566 1.00 97.25 82 TRP A C 1
ATOM 647 O O . TRP A 1 82 ? -3.639 -6.506 -1.985 1.00 97.25 82 TRP A O 1
ATOM 657 N N . LEU A 1 83 ? -3.639 -4.925 -0.397 1.00 96.12 83 LEU A N 1
ATOM 658 C CA . LEU A 1 83 ? -4.559 -5.632 0.498 1.00 96.12 83 LEU A CA 1
ATOM 659 C C . LEU A 1 83 ? -5.964 -5.774 -0.101 1.00 96.12 83 LEU A C 1
ATOM 661 O O . LEU A 1 83 ? -6.628 -6.791 0.118 1.00 96.12 83 LEU A O 1
ATOM 665 N N . ALA A 1 84 ? -6.420 -4.783 -0.872 1.00 94.62 84 ALA A N 1
ATOM 666 C CA . ALA A 1 84 ? -7.685 -4.845 -1.595 1.00 94.62 84 ALA A CA 1
ATOM 667 C C . ALA A 1 84 ? -7.662 -5.968 -2.637 1.00 94.62 84 ALA A C 1
ATOM 669 O O . ALA A 1 84 ? -8.622 -6.736 -2.729 1.00 94.62 84 ALA A O 1
ATOM 670 N N . ARG A 1 85 ? -6.547 -6.127 -3.367 1.00 95.06 85 ARG A N 1
ATOM 671 C CA . ARG A 1 85 ? -6.372 -7.236 -4.313 1.00 95.06 85 ARG A CA 1
ATOM 672 C C . ARG A 1 85 ? -6.427 -8.601 -3.626 1.00 95.06 85 ARG A C 1
ATOM 674 O O . ARG A 1 85 ? -6.955 -9.548 -4.211 1.00 95.06 85 ARG A O 1
ATOM 681 N N . GLU A 1 86 ? -5.910 -8.698 -2.404 1.00 92.56 86 GLU A N 1
ATOM 682 C CA . GLU A 1 86 ? -5.968 -9.913 -1.579 1.00 92.56 86 GLU A CA 1
ATOM 683 C C . GLU A 1 86 ? -7.332 -10.140 -0.904 1.00 92.56 86 GLU A C 1
ATOM 685 O O . GLU A 1 86 ? -7.531 -11.176 -0.276 1.00 92.56 86 GLU A O 1
ATOM 690 N N . GLY A 1 87 ? -8.274 -9.196 -1.012 1.00 92.00 87 GLY A N 1
ATOM 691 C CA . GLY A 1 87 ? -9.587 -9.283 -0.365 1.00 92.00 87 GLY A CA 1
ATOM 692 C C . GLY A 1 87 ? -9.548 -9.101 1.157 1.00 92.00 87 GLY A C 1
ATOM 693 O O . GLY A 1 87 ? -10.488 -9.496 1.846 1.00 92.00 87 GLY A O 1
ATOM 694 N N . LYS A 1 88 ? -8.469 -8.517 1.690 1.00 91.06 88 LYS A N 1
ATOM 695 C CA . LYS A 1 88 ? -8.220 -8.401 3.134 1.00 91.06 88 LYS A CA 1
ATOM 696 C C . LYS A 1 88 ? -8.889 -7.189 3.780 1.00 91.06 88 LYS A C 1
ATOM 698 O O . LYS A 1 88 ? -9.235 -7.240 4.953 1.00 91.06 88 LYS A O 1
ATOM 703 N N . ILE A 1 89 ? -9.110 -6.112 3.032 1.00 89.81 89 ILE A N 1
ATOM 704 C CA . ILE A 1 89 ? -9.692 -4.869 3.561 1.00 89.81 89 ILE A CA 1
ATOM 705 C C . ILE A 1 89 ? -11.083 -4.595 2.986 1.00 89.81 89 ILE A C 1
ATOM 707 O O . ILE A 1 89 ? -11.395 -4.968 1.855 1.00 89.81 89 ILE A O 1
ATOM 711 N N . LYS A 1 90 ? -11.924 -3.912 3.768 1.00 84.81 90 LYS A N 1
ATOM 712 C CA . LYS A 1 90 ? -13.240 -3.410 3.350 1.00 84.81 90 LYS A CA 1
ATOM 713 C C . LYS A 1 90 ? -13.376 -1.959 3.788 1.00 84.81 90 LYS A C 1
ATOM 715 O O . LYS A 1 90 ? -13.077 -1.635 4.933 1.00 84.81 90 LYS A O 1
ATOM 720 N N . THR A 1 91 ? -13.855 -1.097 2.899 1.00 81.75 91 THR A N 1
ATOM 721 C CA . THR A 1 91 ? -14.118 0.305 3.229 1.00 81.75 91 THR A CA 1
ATOM 722 C C . THR A 1 91 ? -15.559 0.473 3.702 1.00 81.75 91 THR A C 1
ATOM 724 O O . THR A 1 91 ? -16.490 -0.146 3.181 1.00 81.75 91 THR A O 1
ATOM 727 N N . LYS A 1 92 ? -15.758 1.317 4.715 1.00 81.12 92 LYS A N 1
ATOM 728 C CA . LYS A 1 92 ? -17.083 1.739 5.183 1.00 81.12 92 LYS A CA 1
ATOM 729 C C . LYS A 1 92 ? -17.201 3.245 5.000 1.00 81.12 92 LYS A C 1
ATOM 731 O O . LYS A 1 92 ? -16.266 3.981 5.296 1.00 81.12 92 LYS A O 1
ATOM 736 N N . LYS A 1 93 ? -18.359 3.719 4.532 1.00 75.00 93 LYS A N 1
ATOM 737 C CA . LYS A 1 93 ? -18.632 5.160 4.473 1.00 75.00 93 LYS A CA 1
ATOM 738 C C . LYS A 1 93 ? -18.782 5.687 5.900 1.00 75.00 93 LYS A C 1
ATOM 740 O O . LYS A 1 93 ? -19.775 5.389 6.563 1.00 75.00 93 LYS A O 1
ATOM 745 N N . ALA A 1 94 ? -17.814 6.466 6.368 1.00 67.81 94 ALA A N 1
ATOM 746 C CA . ALA A 1 94 ? -17.943 7.196 7.621 1.00 67.81 94 ALA A CA 1
ATOM 747 C C . ALA A 1 94 ? -18.901 8.385 7.437 1.00 67.81 94 ALA A C 1
ATOM 749 O O . ALA A 1 94 ? -18.893 9.056 6.402 1.00 67.81 94 ALA A O 1
ATOM 750 N N . LYS A 1 95 ? -19.740 8.668 8.441 1.00 67.12 95 LYS A N 1
ATOM 751 C CA . LYS A 1 95 ? -20.488 9.933 8.476 1.00 67.12 95 LYS A CA 1
ATOM 752 C C . LYS A 1 95 ? -19.488 11.080 8.681 1.00 67.12 95 LYS A C 1
ATOM 754 O O . LYS A 1 95 ? -18.590 10.932 9.512 1.00 67.12 95 LYS A O 1
ATOM 759 N N . PRO A 1 96 ? -19.629 12.218 7.977 1.00 59.81 96 PRO A N 1
ATOM 760 C CA . PRO A 1 96 ? -18.718 13.344 8.146 1.00 59.81 96 PRO A CA 1
ATOM 761 C C . PRO A 1 96 ? -18.739 13.815 9.605 1.00 59.81 96 PRO A C 1
ATOM 763 O O . PRO A 1 96 ? -19.782 14.210 10.123 1.00 59.81 96 PRO A O 1
ATOM 766 N N . ARG A 1 97 ? -17.581 13.773 10.276 1.00 63.25 97 ARG A N 1
ATOM 767 C CA . ARG A 1 97 ? -17.446 14.133 11.701 1.00 63.25 97 ARG A CA 1
ATOM 768 C C . ARG A 1 97 ? -17.591 15.633 11.981 1.00 63.25 97 ARG A C 1
ATOM 770 O O . ARG A 1 97 ? -17.751 16.013 13.135 1.00 63.25 97 ARG A O 1
ATOM 777 N N . LYS A 1 98 ? -17.555 16.493 10.956 1.00 63.88 98 LYS A N 1
ATOM 778 C CA . LYS A 1 98 ? -17.679 17.951 11.111 1.00 63.88 98 LYS A CA 1
ATOM 779 C C . LYS A 1 98 ? -18.938 18.488 10.421 1.00 63.88 98 LYS A C 1
ATOM 781 O O . LYS A 1 98 ? -18.938 18.602 9.193 1.00 63.88 98 LYS A O 1
ATOM 786 N N . PRO A 1 99 ? -19.985 18.887 11.166 1.00 63.19 99 PRO A N 1
ATOM 787 C CA . PRO A 1 99 ? -21.024 19.738 10.607 1.00 63.19 99 PRO A CA 1
ATOM 788 C C . PRO A 1 99 ? -20.415 21.106 10.270 1.00 63.19 99 PRO A C 1
ATOM 790 O O . PRO A 1 99 ? -19.922 21.819 11.142 1.00 63.19 99 PRO A O 1
ATOM 793 N N . ARG A 1 100 ? -20.429 21.482 8.986 1.00 62.22 100 ARG A N 1
ATOM 794 C CA . ARG A 1 100 ? -20.097 22.841 8.535 1.00 62.22 100 ARG A CA 1
ATOM 795 C C . ARG A 1 100 ? -21.278 23.754 8.871 1.00 62.22 100 ARG A C 1
ATOM 797 O O . ARG A 1 100 ? -22.119 24.011 8.015 1.00 62.22 100 ARG A O 1
ATOM 804 N N . LEU A 1 101 ? -21.380 24.185 10.127 1.00 76.31 101 LEU A N 1
ATOM 805 C CA . LEU A 1 101 ? -22.371 25.180 10.533 1.00 76.31 101 LEU A CA 1
ATOM 806 C C . LEU A 1 101 ? -22.070 26.489 9.795 1.00 76.31 101 LEU A C 1
ATOM 808 O O . LEU A 1 101 ? -20.998 27.069 9.959 1.00 76.31 101 LEU A O 1
ATOM 812 N N . LYS A 1 102 ? -23.005 26.934 8.956 1.00 75.38 102 LYS A N 1
ATOM 813 C CA . LYS A 1 102 ? -22.999 28.281 8.384 1.00 75.38 102 LYS A CA 1
ATOM 814 C C . LYS A 1 102 ? -24.048 29.091 9.131 1.00 75.38 102 LYS A C 1
ATOM 816 O O . LYS A 1 102 ? -25.226 28.752 9.083 1.00 75.38 102 LYS A O 1
ATOM 821 N N . LEU A 1 103 ? -23.601 30.115 9.848 1.00 78.31 103 LEU A N 1
ATOM 822 C CA . LEU A 1 103 ? -24.463 31.059 10.549 1.00 78.31 103 LEU A CA 1
ATOM 823 C C . LEU A 1 103 ? -24.722 32.258 9.631 1.00 78.31 103 LEU A C 1
ATOM 825 O O . LEU A 1 103 ? -23.788 32.779 9.023 1.00 78.31 103 LEU A O 1
ATOM 829 N N . GLY A 1 104 ? -25.981 32.675 9.532 1.00 78.25 104 GLY A N 1
ATOM 830 C CA . GLY A 1 104 ? -26.407 33.918 8.889 1.00 78.25 104 GLY A CA 1
ATOM 831 C C . GLY A 1 104 ? -27.299 34.698 9.851 1.00 78.25 104 GLY A C 1
ATOM 832 O O . GLY A 1 104 ? -28.023 34.089 10.639 1.00 78.25 104 GLY A O 1
ATOM 833 N N . LEU A 1 105 ? -27.204 36.028 9.830 1.00 66.88 105 LEU A N 1
ATOM 834 C CA . LEU A 1 105 ? -28.071 36.903 10.624 1.00 66.88 105 LEU A CA 1
ATOM 835 C C . LEU A 1 105 ? -29.479 36.968 10.004 1.00 66.88 105 LEU A C 1
ATOM 837 O O . LEU A 1 105 ? -29.627 36.755 8.801 1.00 66.88 105 LEU A O 1
ATOM 841 N N . LYS A 1 106 ? -30.488 37.229 10.845 1.00 69.50 106 LYS A N 1
ATOM 842 C CA . LYS A 1 106 ? -31.892 37.410 10.448 1.00 69.50 106 LYS A CA 1
ATOM 843 C C . LYS A 1 106 ? -32.146 38.826 9.947 1.00 69.50 106 LYS A C 1
ATOM 845 O O . LYS A 1 106 ? -31.608 39.757 10.585 1.00 69.50 106 LYS A O 1
#

Radius of gyration: 16.66 Å; chains: 1; bounding box: 46×47×35 Å

Foldseek 3Di:
DPVVDPDDLLVVLLVLLQCLLVQQWDDDPNDIDGGGYPCCVVLVVLLVLLLVVCVVVVDDDLVCSCVVSVHDSSSSSSSNSNCVNVVNDDDDDDDPPDDPDDDDDD

pLDDT: mean 87.65, std 10.83, range [56.91, 97.25]

Sequence (106 aa):
LMKEVNLKDEEFFTAIGWLARENKVREENSTFMLGETNLTSRIGETAGKVWKVLESVGEIDMEYVPKLTGVSEEEFFAAVGWLAREGKIKTKKAKPRKPRLKLGLK

Secondary structure (DSSP, 8-state):
-TTTS---HHHHHHHHHHHHHTT-EEEETTEEEESS-S-HHHHHHHHHHHHHHHHHHSS--TTTHHHHHT--HHHHHHHHHHHHHTT------PPPS---------